Protein AF-A0A1Q7Y8R3-F1 (afdb_monomer_lite)

Foldseek 3Di:
DDDDDPDDPDPPDDDDDDPDDDPDVVPDDDDDDDDPDQDQQQEEAWEEPPPVCVVVLVVVLCVVPVPDDPNNYYYHYYQFTCLLCLVPDPVVVCCCVVRVHQEYEGEGEDDQRPSVHGPDHLVNSVVSQVVSVVVVCVVRQQHKYKYWYWYWDDDDPDTDIDIDIDIDHRNND

Structure (mmCIF, N/CA/C/O backbone):
data_AF-A0A1Q7Y8R3-F1
#
_entry.id   AF-A0A1Q7Y8R3-F1
#
loop_
_atom_site.group_PDB
_atom_site.id
_atom_site.type_symbol
_atom_site.label_atom_id
_atom_site.label_alt_id
_atom_site.label_comp_id
_atom_site.label_asym_id
_atom_site.label_entity_id
_atom_site.label_seq_id
_atom_site.pdbx_PDB_ins_code
_atom_site.Cartn_x
_atom_site.Cartn_y
_atom_site.Cartn_z
_atom_site.occupancy
_atom_site.B_iso_or_equiv
_atom_site.auth_seq_id
_atom_site.auth_comp_id
_atom_site.auth_asym_id
_atom_site.auth_atom_id
_atom_site.pdbx_PDB_model_num
ATOM 1 N N . MET A 1 1 ? -19.085 -37.338 4.340 1.00 39.31 1 MET A N 1
ATOM 2 C CA . MET A 1 1 ? -17.694 -37.732 4.635 1.00 39.31 1 MET A CA 1
ATOM 3 C C . MET A 1 1 ? -16.897 -36.451 4.701 1.00 39.31 1 MET A C 1
ATOM 5 O O . MET A 1 1 ? -17.113 -35.592 3.861 1.00 39.31 1 MET A O 1
ATOM 9 N N . SER A 1 2 ? -16.166 -36.280 5.793 1.00 36.31 2 SER A N 1
ATOM 10 C CA . SER A 1 2 ? -15.647 -35.003 6.275 1.00 36.31 2 SER A CA 1
ATOM 11 C C . SER A 1 2 ? -14.290 -34.691 5.653 1.00 36.31 2 SER A C 1
ATOM 13 O O . SER A 1 2 ? -13.364 -35.476 5.837 1.00 36.31 2 SER A O 1
ATOM 15 N N . ASP A 1 3 ? -14.166 -33.542 4.993 1.00 39.97 3 ASP A N 1
ATOM 16 C CA . ASP A 1 3 ? -12.871 -32.965 4.633 1.00 39.97 3 ASP A CA 1
ATOM 17 C C . ASP A 1 3 ? -12.409 -32.055 5.777 1.00 39.97 3 ASP A C 1
ATOM 19 O O . ASP A 1 3 ? -13.015 -31.020 6.061 1.00 39.97 3 ASP A O 1
ATOM 23 N N . GLN A 1 4 ? -11.349 -32.476 6.469 1.00 41.66 4 GLN A N 1
ATOM 24 C CA . GLN A 1 4 ? -10.571 -31.643 7.385 1.00 41.66 4 GLN A CA 1
ATOM 25 C C . GLN A 1 4 ? -9.220 -31.276 6.743 1.00 41.66 4 GLN A C 1
ATOM 27 O O . GLN A 1 4 ? -8.692 -32.046 5.939 1.00 41.66 4 GLN A O 1
ATOM 32 N N . PRO A 1 5 ? -8.661 -30.101 7.083 1.00 44.81 5 PRO A N 1
ATOM 33 C CA . PRO A 1 5 ? -7.582 -29.464 6.338 1.00 44.81 5 PRO A CA 1
ATOM 34 C C . PRO A 1 5 ? -6.208 -30.068 6.654 1.00 44.81 5 PRO A C 1
ATOM 36 O O . PRO A 1 5 ? -5.860 -30.315 7.808 1.00 44.81 5 PRO A O 1
ATOM 39 N N . SER A 1 6 ? -5.389 -30.234 5.615 1.00 40.78 6 SER A N 1
ATOM 40 C CA . SER A 1 6 ? -3.975 -30.598 5.732 1.00 40.78 6 SER A CA 1
ATOM 41 C C . SER A 1 6 ? -3.137 -29.367 6.092 1.00 40.78 6 SER A C 1
ATOM 43 O O . SER A 1 6 ? -2.507 -28.757 5.231 1.00 40.78 6 SER A O 1
ATOM 45 N N . SER A 1 7 ? -3.107 -29.007 7.374 1.00 50.22 7 SER A N 1
ATOM 46 C CA . SER A 1 7 ? -2.055 -28.160 7.936 1.00 50.22 7 SER A CA 1
ATOM 47 C C . SER A 1 7 ? -0.913 -29.047 8.434 1.00 50.22 7 SER A C 1
ATOM 49 O O . SER A 1 7 ? -0.966 -29.572 9.546 1.00 50.22 7 SER A O 1
ATOM 51 N N . GLN A 1 8 ? 0.136 -29.213 7.637 1.00 42.59 8 GLN A N 1
ATOM 52 C CA . GLN A 1 8 ? 1.433 -29.613 8.174 1.00 42.59 8 GLN A CA 1
ATOM 53 C C . GLN A 1 8 ? 2.494 -28.677 7.615 1.00 42.59 8 GLN A C 1
ATOM 55 O O . GLN A 1 8 ? 2.946 -28.819 6.481 1.00 42.59 8 GLN A O 1
ATOM 60 N N . ALA A 1 9 ? 2.889 -27.714 8.452 1.00 40.19 9 ALA A N 1
ATOM 61 C CA . ALA A 1 9 ? 4.243 -27.193 8.415 1.00 40.19 9 ALA A CA 1
ATOM 62 C C . ALA A 1 9 ? 5.187 -28.402 8.354 1.00 40.19 9 ALA A C 1
ATOM 64 O O . ALA A 1 9 ? 5.037 -29.355 9.121 1.00 40.19 9 ALA A O 1
ATOM 65 N N . THR A 1 10 ? 6.081 -28.409 7.373 1.00 44.53 10 THR A N 1
ATOM 66 C CA . THR A 1 10 ? 6.990 -29.520 7.100 1.00 44.53 10 THR A CA 1
ATOM 67 C C . THR A 1 10 ? 7.733 -29.925 8.371 1.00 44.53 10 THR A C 1
ATOM 69 O O . THR A 1 10 ? 8.547 -29.157 8.880 1.00 44.53 10 THR A O 1
ATOM 72 N N . ASN A 1 11 ? 7.470 -31.139 8.864 1.00 45.38 11 ASN A N 1
ATOM 73 C CA . ASN A 1 11 ? 8.319 -31.817 9.839 1.00 45.38 11 ASN A CA 1
ATOM 74 C C . ASN A 1 11 ? 9.672 -32.084 9.171 1.00 45.38 11 ASN A C 1
ATOM 76 O O . ASN A 1 11 ? 9.863 -33.099 8.499 1.00 45.38 11 ASN A O 1
ATOM 80 N N . VAL A 1 12 ? 10.604 -31.144 9.309 1.00 47.00 12 VAL A N 1
ATOM 81 C CA . VAL A 1 12 ? 11.989 -31.343 8.890 1.00 47.00 12 VAL A CA 1
ATOM 82 C C . VAL A 1 12 ? 12.658 -32.196 9.964 1.00 47.00 12 VAL A C 1
ATOM 84 O O . VAL A 1 12 ? 13.110 -31.682 10.981 1.00 47.00 12 VAL A O 1
ATOM 87 N N . ASN A 1 13 ? 12.700 -33.513 9.760 1.00 44.44 13 ASN A N 1
ATOM 88 C CA . ASN A 1 13 ? 13.589 -34.372 10.540 1.00 44.44 13 ASN A CA 1
ATOM 89 C C . ASN A 1 13 ? 15.029 -34.114 10.067 1.00 44.44 13 ASN A C 1
ATOM 91 O O . ASN A 1 13 ? 15.316 -34.353 8.889 1.00 44.44 13 ASN A O 1
ATOM 95 N N . PRO A 1 14 ? 15.943 -33.630 10.926 1.00 49.22 14 PRO A N 1
ATOM 96 C CA . PRO A 1 14 ? 17.320 -33.416 10.518 1.00 49.22 14 PRO A CA 1
ATOM 97 C C . PRO A 1 14 ? 18.018 -34.771 10.298 1.00 49.22 14 PRO A C 1
ATOM 99 O O . PRO A 1 14 ? 17.861 -35.684 11.115 1.00 49.22 14 PRO A O 1
ATOM 102 N N . PRO A 1 15 ? 18.785 -34.940 9.206 1.00 45.94 15 PRO A N 1
ATOM 103 C CA . PRO A 1 15 ? 19.579 -36.140 8.992 1.00 45.94 15 PRO A CA 1
ATOM 104 C C . PRO A 1 15 ? 20.699 -36.233 10.036 1.00 45.94 15 PRO A C 1
ATOM 106 O O . PRO A 1 15 ? 21.323 -35.235 10.400 1.00 45.94 15 PRO A O 1
ATOM 109 N N . ALA A 1 16 ? 20.945 -37.452 10.511 1.00 48.69 16 ALA A N 1
ATOM 110 C CA . ALA A 1 16 ? 21.979 -37.746 11.489 1.00 48.69 16 ALA A CA 1
ATOM 111 C C . ALA A 1 16 ? 23.393 -37.451 10.943 1.00 48.69 16 ALA A C 1
ATOM 113 O O . ALA A 1 16 ? 23.734 -37.824 9.824 1.00 48.69 16 ALA A O 1
ATOM 114 N N . GLU A 1 17 ? 24.200 -36.824 11.803 1.00 49.16 17 GLU A N 1
ATOM 115 C CA . GLU A 1 17 ? 25.668 -36.763 11.784 1.00 49.16 17 GLU A CA 1
ATOM 116 C C . GLU A 1 17 ? 26.366 -35.981 10.657 1.00 49.16 17 GLU A C 1
ATOM 118 O O . GLU A 1 17 ? 26.983 -36.537 9.752 1.00 49.16 17 GLU A O 1
ATOM 123 N N . ARG A 1 18 ? 26.463 -34.659 10.859 1.00 46.34 18 ARG A N 1
ATOM 124 C CA . ARG A 1 18 ? 27.762 -33.956 10.869 1.00 46.34 18 ARG A CA 1
ATOM 125 C C . ARG A 1 18 ? 27.753 -32.914 11.986 1.00 46.34 18 ARG A C 1
ATOM 127 O O . ARG A 1 18 ? 27.070 -31.903 11.883 1.00 46.34 18 ARG A O 1
ATOM 134 N N . GLN A 1 19 ? 28.512 -33.157 13.054 1.00 48.53 19 GLN A N 1
ATOM 135 C CA . GLN A 1 19 ? 28.814 -32.146 14.069 1.00 48.53 19 GLN A CA 1
ATOM 136 C C . GLN A 1 19 ? 29.723 -31.072 13.446 1.00 48.53 19 GLN A C 1
ATOM 138 O O . GLN A 1 19 ? 30.946 -31.152 13.527 1.00 48.53 19 GLN A O 1
ATOM 143 N N . SER A 1 20 ? 29.134 -30.080 12.774 1.00 51.47 20 SER A N 1
ATOM 144 C CA . SER A 1 20 ? 29.784 -28.787 12.558 1.00 51.47 20 SER A CA 1
ATOM 145 C C . SER A 1 20 ? 29.468 -27.899 13.753 1.00 51.47 20 SER A C 1
ATOM 147 O O . SER A 1 20 ? 28.307 -27.774 14.139 1.00 51.47 20 SER A O 1
ATOM 149 N N . ASN A 1 21 ? 30.494 -27.295 14.341 1.00 48.91 21 ASN A N 1
ATOM 150 C CA . ASN A 1 21 ? 30.355 -26.377 15.460 1.00 48.91 21 ASN A CA 1
ATOM 151 C C . ASN A 1 21 ? 29.277 -25.303 15.210 1.00 48.91 21 ASN A C 1
ATOM 153 O O . ASN A 1 21 ? 29.414 -24.468 14.322 1.00 48.91 21 ASN A O 1
ATOM 157 N N . ALA A 1 22 ? 28.288 -25.327 16.105 1.00 51.69 22 ALA A N 1
ATOM 158 C CA . ALA A 1 22 ? 27.651 -24.175 16.733 1.00 51.69 22 ALA A CA 1
ATOM 159 C C . ALA A 1 22 ? 26.632 -23.346 15.926 1.00 51.69 22 ALA A C 1
ATOM 161 O O . ALA A 1 22 ? 26.862 -22.186 15.598 1.00 51.69 22 ALA A O 1
ATOM 162 N N . HIS A 1 23 ? 25.419 -23.888 15.815 1.00 52.22 23 HIS A N 1
ATOM 163 C CA . HIS A 1 23 ? 24.207 -23.101 16.070 1.00 52.22 23 HIS A CA 1
ATOM 164 C C . HIS A 1 23 ? 23.528 -23.655 17.336 1.00 52.22 23 HIS A C 1
ATOM 166 O O . HIS A 1 23 ? 22.517 -24.342 17.252 1.00 52.22 23 HIS A O 1
ATOM 172 N N . ASN A 1 24 ? 24.126 -23.441 18.514 1.00 57.50 24 ASN A N 1
ATOM 173 C CA . ASN A 1 24 ? 23.404 -23.581 19.783 1.00 57.50 24 ASN A CA 1
ATOM 174 C C . ASN A 1 24 ? 22.599 -22.291 20.021 1.00 57.50 24 ASN A C 1
ATOM 176 O O . ASN A 1 24 ? 23.053 -21.197 19.684 1.00 57.50 24 ASN A O 1
ATOM 180 N N . GLU A 1 25 ? 21.404 -22.407 20.602 1.00 61.69 25 GLU A N 1
ATOM 181 C CA . GLU A 1 25 ? 20.558 -21.260 20.985 1.00 61.69 25 GLU A CA 1
ATOM 182 C C . GLU A 1 25 ? 21.311 -20.244 21.874 1.00 61.69 25 GLU A C 1
ATOM 184 O O . GLU A 1 25 ? 20.989 -19.060 21.896 1.00 61.69 25 GLU A O 1
ATOM 189 N N . GLU A 1 26 ? 22.380 -20.690 22.537 1.00 63.62 26 GLU A N 1
ATOM 190 C CA . GLU A 1 26 ? 23.251 -19.900 23.411 1.00 63.62 26 GLU A CA 1
ATOM 191 C C . GLU A 1 26 ? 24.139 -18.873 22.678 1.00 63.62 26 GLU A C 1
ATOM 193 O O . GLU A 1 26 ? 24.656 -17.964 23.322 1.00 63.62 26 GLU A O 1
ATOM 198 N N . ASN A 1 27 ? 24.308 -18.971 21.352 1.00 76.12 27 ASN A N 1
ATOM 199 C CA . ASN A 1 27 ? 25.117 -18.026 20.564 1.00 76.12 27 ASN A CA 1
ATOM 200 C C . ASN A 1 27 ? 24.313 -16.851 19.972 1.00 76.12 27 ASN A C 1
ATOM 202 O O . ASN A 1 27 ? 24.871 -16.025 19.246 1.00 76.12 27 ASN A O 1
ATOM 206 N N . TRP A 1 28 ? 23.011 -16.757 20.247 1.00 82.12 28 TRP A N 1
ATOM 207 C CA . TRP A 1 28 ? 22.182 -15.649 19.776 1.00 82.12 28 TRP A CA 1
ATOM 208 C C . TRP A 1 28 ? 22.332 -14.436 20.697 1.00 82.12 28 TRP A C 1
ATOM 210 O O . TRP A 1 28 ? 22.135 -14.526 21.908 1.00 82.12 28 TRP A O 1
ATOM 220 N N . SER A 1 29 ? 22.608 -13.259 20.132 1.00 82.25 29 SER A N 1
ATOM 221 C CA . SER A 1 29 ? 22.434 -12.008 20.871 1.00 82.25 29 SER A CA 1
ATOM 222 C C . SER A 1 29 ? 20.938 -11.724 21.011 1.00 82.25 29 SER A C 1
ATOM 224 O O . SER A 1 29 ? 20.285 -11.321 20.048 1.00 82.25 29 SER A O 1
ATOM 226 N N . VAL A 1 30 ? 20.391 -11.949 22.204 1.00 81.38 30 VAL A N 1
ATOM 227 C CA . VAL A 1 30 ? 18.977 -11.695 22.498 1.00 81.38 30 VAL A CA 1
ATOM 228 C C . VAL A 1 30 ? 18.784 -10.227 22.870 1.00 81.38 30 VAL A C 1
ATOM 230 O O . VAL A 1 30 ? 19.136 -9.802 23.971 1.00 81.38 30 VAL A O 1
ATOM 233 N N . LEU A 1 31 ? 18.178 -9.459 21.966 1.00 84.31 31 LEU A N 1
ATOM 234 C CA . LEU A 1 31 ? 17.591 -8.165 22.297 1.00 84.31 31 LEU A CA 1
ATOM 235 C C . LEU A 1 31 ? 16.175 -8.402 22.835 1.00 84.31 31 LEU A C 1
ATOM 237 O O . LEU A 1 31 ? 15.359 -9.043 22.176 1.00 84.31 31 LEU A O 1
ATOM 241 N N . ARG A 1 32 ? 15.879 -7.900 24.037 1.00 82.81 32 ARG A N 1
ATOM 242 C CA . ARG A 1 32 ? 14.5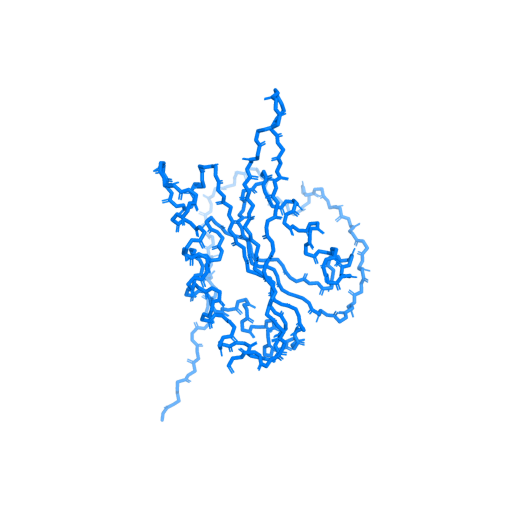20 -7.923 24.593 1.00 82.81 32 ARG A CA 1
ATOM 243 C C . ARG A 1 32 ? 13.847 -6.596 24.281 1.00 82.81 32 ARG A C 1
ATOM 245 O O . ARG A 1 32 ? 14.264 -5.567 24.804 1.00 82.81 32 ARG A O 1
ATOM 252 N N . CYS A 1 33 ? 12.824 -6.634 23.442 1.00 75.75 33 CYS A N 1
ATOM 253 C CA . CYS A 1 33 ? 11.955 -5.490 23.208 1.00 75.75 33 CYS A CA 1
ATOM 254 C C . CYS A 1 33 ? 10.843 -5.479 24.261 1.00 75.75 33 CYS A C 1
ATOM 256 O O . CYS A 1 33 ? 10.379 -6.539 24.689 1.00 75.75 33 CYS A O 1
ATOM 258 N N . THR A 1 34 ? 10.442 -4.289 24.700 1.00 76.44 34 THR A N 1
ATOM 259 C CA . THR A 1 34 ? 9.260 -4.123 25.552 1.00 76.44 34 THR A CA 1
ATOM 260 C C . THR A 1 34 ? 8.030 -4.563 24.768 1.00 76.44 34 THR A C 1
ATOM 262 O O . THR A 1 34 ? 7.920 -4.217 23.595 1.00 76.44 34 THR A O 1
ATOM 265 N N . ASP A 1 35 ? 7.130 -5.314 25.405 1.00 71.50 35 ASP A N 1
ATOM 266 C CA . ASP A 1 35 ? 5.812 -5.587 24.834 1.00 71.50 35 ASP A CA 1
ATOM 267 C C . ASP A 1 35 ? 5.056 -4.254 24.722 1.00 71.50 35 ASP A C 1
ATOM 269 O O . ASP A 1 35 ? 4.800 -3.621 25.754 1.00 71.50 35 ASP A O 1
ATOM 273 N N . PRO A 1 36 ? 4.741 -3.789 23.505 1.00 68.25 36 PRO A N 1
ATOM 274 C CA . PRO A 1 36 ? 3.995 -2.552 23.314 1.00 68.25 36 PRO A CA 1
ATOM 275 C C . PRO A 1 36 ? 2.530 -2.669 23.776 1.00 68.25 36 PRO A C 1
ATOM 277 O O . PRO A 1 36 ? 1.826 -1.664 23.867 1.00 68.25 36 PRO A O 1
ATOM 280 N N . GLY A 1 37 ? 2.075 -3.879 24.122 1.00 66.69 37 GLY A N 1
ATOM 281 C CA . GLY A 1 37 ? 0.690 -4.192 24.437 1.00 66.69 37 GLY A CA 1
ATOM 282 C C . GLY A 1 37 ? -0.109 -4.552 23.184 1.00 66.69 37 GLY A C 1
ATOM 283 O O . GLY A 1 37 ? 0.415 -4.630 22.076 1.00 66.69 37 GLY A O 1
ATOM 284 N N . THR A 1 38 ? -1.411 -4.786 23.357 1.00 64.56 38 THR A N 1
ATOM 285 C CA . THR A 1 38 ? -2.345 -5.084 22.258 1.00 64.56 38 THR A CA 1
ATOM 286 C C . THR A 1 38 ? -3.307 -3.919 22.033 1.00 64.56 38 THR A C 1
ATOM 288 O O . THR A 1 38 ? -4.434 -3.963 22.543 1.00 64.56 38 THR A O 1
ATOM 291 N N . PRO A 1 39 ? -2.904 -2.859 21.314 1.00 67.38 39 PRO A N 1
ATOM 292 C CA . PRO A 1 39 ? -3.855 -1.872 20.835 1.00 67.38 39 PRO A CA 1
ATOM 293 C C . PRO A 1 39 ? -4.772 -2.485 19.772 1.00 67.38 39 PRO A C 1
ATOM 295 O O . PRO A 1 39 ? -4.535 -3.571 19.230 1.00 67.38 39 PRO A O 1
ATOM 298 N N . ARG A 1 40 ? -5.881 -1.794 19.505 1.00 78.94 40 ARG A N 1
ATOM 299 C CA . ARG A 1 40 ? -6.786 -2.167 18.422 1.00 78.94 40 ARG A CA 1
ATOM 300 C C . ARG A 1 40 ? -6.069 -1.904 17.102 1.00 78.94 40 ARG A C 1
ATOM 302 O O . ARG A 1 40 ? -5.801 -0.758 16.768 1.00 78.94 40 ARG A O 1
ATOM 309 N N . VAL A 1 41 ? -5.826 -2.964 16.341 1.00 84.00 41 VAL A N 1
ATOM 310 C CA . VAL A 1 41 ? -5.379 -2.851 14.953 1.00 84.00 41 VAL A CA 1
ATOM 311 C C . VAL A 1 41 ? -6.502 -2.195 14.146 1.00 84.00 41 VAL A C 1
ATOM 313 O O . VAL A 1 41 ? -7.595 -2.749 14.050 1.00 84.00 41 VAL A O 1
ATOM 316 N N . ALA A 1 42 ? -6.233 -1.028 13.575 1.00 92.81 42 ALA A N 1
ATOM 317 C CA . ALA A 1 42 ? -7.180 -0.242 12.791 1.00 92.81 42 ALA A CA 1
ATOM 318 C C . ALA A 1 42 ? -6.808 -0.160 11.302 1.00 92.81 42 ALA A C 1
ATOM 320 O O . ALA A 1 42 ? -7.663 0.224 10.501 1.00 92.81 42 ALA A O 1
ATOM 321 N N . GLY A 1 43 ? -5.583 -0.544 10.920 1.00 96.94 43 GLY A N 1
ATOM 322 C CA . GLY A 1 43 ? -5.096 -0.421 9.546 1.00 96.94 43 GLY A CA 1
ATOM 323 C C . GLY A 1 43 ? -4.439 -1.671 8.950 1.00 96.94 43 GLY A C 1
ATOM 324 O O . GLY A 1 43 ? -3.960 -2.571 9.644 1.00 96.94 43 GLY A O 1
ATOM 325 N N . TYR A 1 44 ? -4.368 -1.690 7.623 1.00 97.94 44 TYR A N 1
ATOM 326 C CA . TYR A 1 44 ? -3.575 -2.621 6.823 1.00 97.94 44 TYR A CA 1
ATOM 327 C C . TYR A 1 44 ? -2.967 -1.875 5.635 1.00 97.94 44 TYR A C 1
ATOM 329 O O . TYR A 1 44 ? -3.695 -1.195 4.920 1.00 97.94 44 TYR A O 1
ATOM 337 N N . LEU A 1 45 ? -1.666 -2.022 5.391 1.00 98.31 45 LEU A N 1
ATOM 338 C CA . LEU A 1 45 ? -0.951 -1.404 4.277 1.00 98.31 45 LEU A CA 1
ATOM 339 C C . LEU A 1 45 ? -0.242 -2.471 3.440 1.00 98.31 45 LEU A C 1
ATOM 341 O O . LEU A 1 45 ? 0.642 -3.178 3.924 1.00 98.31 45 LEU A O 1
ATOM 345 N N . GLN A 1 46 ? -0.593 -2.554 2.158 1.00 98.56 46 GLN A N 1
ATOM 346 C CA . GLN A 1 46 ? 0.048 -3.445 1.197 1.00 98.56 46 GLN A CA 1
ATOM 347 C C . GLN A 1 46 ? 0.888 -2.659 0.187 1.00 98.56 46 GLN A C 1
ATOM 349 O O . GLN A 1 46 ? 0.357 -1.843 -0.569 1.00 98.56 46 GLN A O 1
ATOM 354 N N . LEU A 1 47 ? 2.192 -2.933 0.139 1.00 98.19 47 LEU A N 1
ATOM 355 C CA . LEU A 1 47 ? 3.172 -2.106 -0.567 1.00 98.19 47 LEU A CA 1
ATOM 356 C C . LEU A 1 47 ? 4.349 -2.899 -1.138 1.00 98.19 47 LEU A C 1
ATOM 358 O O . LEU A 1 47 ? 4.443 -4.112 -0.976 1.00 98.19 47 LEU A O 1
ATOM 362 N N . CYS A 1 48 ? 5.247 -2.215 -1.849 1.00 98.00 48 CYS A N 1
ATOM 363 C CA . CYS A 1 48 ? 6.463 -2.848 -2.347 1.00 98.00 48 CYS A CA 1
ATOM 364 C C . CYS A 1 48 ? 7.537 -2.992 -1.257 1.00 98.00 48 CYS A C 1
ATOM 366 O O . CYS A 1 48 ? 7.660 -2.155 -0.361 1.00 98.00 48 CYS A O 1
ATOM 368 N N . ALA A 1 49 ? 8.376 -4.020 -1.382 1.00 97.06 49 ALA A N 1
ATOM 369 C CA . ALA A 1 49 ? 9.561 -4.215 -0.543 1.00 97.06 49 ALA A CA 1
ATOM 370 C C . ALA A 1 49 ? 10.736 -3.259 -0.870 1.00 97.06 49 ALA A C 1
ATOM 372 O O . ALA A 1 49 ? 11.748 -3.267 -0.168 1.00 97.06 49 ALA A O 1
ATOM 373 N N . ASP A 1 50 ? 10.638 -2.441 -1.926 1.00 96.25 50 ASP A N 1
ATOM 374 C CA . ASP A 1 50 ? 11.690 -1.487 -2.298 1.00 96.25 50 ASP A CA 1
ATOM 375 C C . ASP A 1 50 ? 11.826 -0.368 -1.257 1.00 96.25 50 ASP A C 1
ATOM 377 O O . ASP A 1 50 ? 10.964 0.504 -1.116 1.00 96.25 50 ASP A O 1
ATOM 381 N N . ARG A 1 51 ? 12.959 -0.368 -0.548 1.00 93.94 51 ARG A N 1
ATOM 382 C CA . ARG A 1 51 ? 13.249 0.577 0.536 1.00 93.94 51 ARG A CA 1
ATOM 383 C C . ARG A 1 51 ? 13.240 2.042 0.105 1.00 93.94 51 ARG A C 1
ATOM 385 O O . ARG A 1 51 ? 13.020 2.884 0.969 1.00 93.94 51 ARG A O 1
ATOM 392 N N . ARG A 1 52 ? 13.467 2.350 -1.180 1.00 93.56 52 ARG A N 1
ATOM 393 C CA . ARG A 1 52 ? 13.450 3.732 -1.698 1.00 93.56 52 ARG A CA 1
ATOM 394 C C . ARG A 1 52 ? 12.086 4.397 -1.516 1.00 93.56 52 ARG A C 1
ATOM 396 O O . ARG A 1 52 ? 12.028 5.595 -1.282 1.00 93.56 52 ARG A O 1
ATOM 403 N N . PHE A 1 53 ? 11.015 3.607 -1.586 1.00 96.25 53 PHE A N 1
ATOM 404 C CA . PHE A 1 53 ? 9.634 4.091 -1.522 1.00 96.25 53 PHE A CA 1
ATOM 405 C C . PHE A 1 53 ? 8.860 3.544 -0.324 1.00 96.25 53 PHE A C 1
ATOM 407 O O . PHE A 1 53 ? 7.820 4.081 0.042 1.00 96.25 53 PHE A O 1
ATOM 414 N N . HIS A 1 54 ? 9.360 2.479 0.308 1.00 95.50 54 HIS A N 1
ATOM 415 C CA . HIS A 1 54 ? 8.689 1.838 1.433 1.00 95.50 54 HIS A CA 1
ATOM 416 C C . HIS A 1 54 ? 8.392 2.825 2.563 1.00 95.50 54 HIS A C 1
ATOM 418 O O . HIS A 1 54 ? 7.256 2.908 3.021 1.00 95.50 54 HIS A O 1
ATOM 424 N N . ARG A 1 55 ? 9.408 3.588 2.994 1.00 94.94 55 ARG A N 1
ATOM 425 C CA . ARG A 1 55 ? 9.252 4.476 4.146 1.00 94.94 55 ARG A CA 1
ATOM 426 C C . ARG A 1 55 ? 8.359 5.676 3.839 1.00 94.94 55 ARG A C 1
ATOM 428 O O . ARG A 1 55 ? 7.502 5.959 4.654 1.00 94.94 55 ARG A O 1
ATOM 435 N N . CYS A 1 56 ? 8.477 6.312 2.671 1.00 95.31 56 CYS A N 1
ATOM 436 C CA . CYS A 1 56 ? 7.628 7.467 2.361 1.00 95.31 56 CYS A CA 1
ATOM 437 C C . CYS A 1 56 ? 6.147 7.090 2.195 1.00 95.31 56 CYS A C 1
ATOM 439 O O . CYS A 1 56 ? 5.279 7.842 2.617 1.00 95.31 56 CYS A O 1
ATOM 441 N N . ILE A 1 57 ? 5.843 5.909 1.641 1.00 97.69 57 ILE A N 1
ATOM 442 C CA . ILE A 1 57 ? 4.462 5.404 1.596 1.00 97.69 57 ILE A CA 1
ATOM 443 C C . ILE A 1 57 ? 3.957 5.107 3.011 1.00 97.69 57 ILE A C 1
ATOM 445 O O . ILE A 1 57 ? 2.809 5.408 3.319 1.00 97.69 57 ILE A O 1
ATOM 449 N N . GLN A 1 58 ? 4.801 4.511 3.858 1.00 97.06 58 GLN A N 1
ATOM 450 C CA . GLN A 1 58 ? 4.466 4.255 5.255 1.00 97.06 58 GLN A CA 1
ATOM 451 C C . GLN A 1 58 ? 4.183 5.565 6.004 1.00 97.06 58 GLN A C 1
ATOM 453 O O . GLN A 1 58 ? 3.126 5.676 6.607 1.00 97.06 58 GLN A O 1
ATOM 458 N N . ASP A 1 59 ? 5.066 6.562 5.896 1.00 96.12 59 ASP A N 1
ATOM 459 C CA . ASP A 1 59 ? 4.897 7.886 6.510 1.00 96.12 59 ASP A CA 1
ATOM 460 C C . ASP A 1 59 ? 3.584 8.546 6.055 1.00 96.12 59 ASP A C 1
ATOM 462 O O . ASP A 1 59 ? 2.824 9.039 6.884 1.00 96.12 59 ASP A O 1
ATOM 466 N N . GLN A 1 60 ? 3.270 8.499 4.753 1.00 97.62 60 GLN A N 1
ATOM 467 C CA . GLN A 1 60 ? 2.020 9.070 4.240 1.00 97.62 60 GLN A CA 1
ATOM 468 C C . GLN A 1 60 ? 0.783 8.316 4.744 1.00 97.62 60 GLN A C 1
ATOM 470 O O . GLN A 1 60 ? -0.250 8.926 5.000 1.00 97.62 60 GLN A O 1
ATOM 475 N N . PHE A 1 61 ? 0.866 6.993 4.892 1.00 97.69 61 PHE A N 1
ATOM 476 C CA . PHE A 1 61 ? -0.224 6.204 5.462 1.00 97.69 61 PHE A CA 1
ATOM 477 C C . PHE A 1 61 ? -0.450 6.538 6.940 1.00 97.69 61 PHE A C 1
ATOM 479 O O . PHE A 1 61 ? -1.596 6.695 7.354 1.00 97.69 61 PHE A O 1
ATOM 486 N N . GLU A 1 62 ? 0.624 6.675 7.722 1.00 96.81 62 GLU A N 1
ATOM 487 C CA . GLU A 1 62 ? 0.571 7.101 9.127 1.00 96.81 62 GLU A CA 1
ATOM 488 C C . GLU A 1 62 ? -0.057 8.505 9.245 1.00 96.81 62 GLU A C 1
ATOM 490 O O . GLU A 1 62 ? -0.946 8.712 10.070 1.00 96.81 62 GLU A O 1
ATOM 495 N N . GLU A 1 63 ? 0.311 9.441 8.361 1.00 96.69 63 GLU A N 1
ATOM 496 C CA . GLU A 1 63 ? -0.276 10.789 8.303 1.00 96.69 63 GLU A CA 1
ATOM 497 C C . GLU A 1 63 ? -1.768 10.768 7.931 1.00 96.69 63 GLU A C 1
ATOM 499 O O . GLU A 1 63 ? -2.588 11.363 8.630 1.00 96.69 63 GLU A O 1
ATOM 504 N N . ASP A 1 64 ? -2.143 10.057 6.865 1.00 96.75 64 ASP A N 1
ATOM 505 C CA . ASP A 1 64 ? -3.519 10.034 6.351 1.00 96.75 64 ASP A CA 1
ATOM 506 C C . ASP A 1 64 ? -4.506 9.322 7.295 1.00 96.75 64 ASP A C 1
ATOM 508 O O . ASP A 1 64 ? -5.719 9.544 7.208 1.00 96.75 64 ASP A O 1
ATOM 512 N N . THR A 1 65 ? -4.007 8.426 8.153 1.00 95.81 65 THR A N 1
ATOM 513 C CA . THR A 1 65 ? -4.826 7.597 9.056 1.00 95.81 65 THR A CA 1
ATOM 514 C C . THR A 1 65 ? -4.693 7.960 10.530 1.00 95.81 65 THR A C 1
ATOM 516 O O . THR A 1 65 ? -5.468 7.455 11.342 1.00 95.81 65 THR A O 1
ATOM 519 N N . GLU A 1 66 ? -3.728 8.813 10.879 1.00 95.50 66 GLU A N 1
ATOM 520 C CA . GLU A 1 66 ? -3.334 9.139 12.254 1.00 95.50 66 GLU A CA 1
ATOM 521 C C . GLU A 1 66 ? -2.876 7.917 13.087 1.00 95.50 66 GLU A C 1
ATOM 523 O O . GLU A 1 66 ? -2.767 8.001 14.315 1.00 95.50 66 GLU A O 1
ATOM 528 N N . LEU A 1 67 ? -2.566 6.787 12.438 1.00 92.75 67 LEU A N 1
ATOM 529 C CA . LEU A 1 67 ? -2.035 5.577 13.071 1.00 92.75 67 LEU A CA 1
ATOM 530 C C . LEU A 1 67 ? -0.514 5.709 13.175 1.00 92.75 67 LEU A C 1
ATOM 532 O O . LEU A 1 67 ? 0.188 5.612 12.176 1.00 92.75 67 LEU A O 1
ATOM 536 N N . ASN A 1 68 ? 0.003 5.951 14.377 1.00 84.62 68 ASN A N 1
ATOM 537 C CA . ASN A 1 68 ? 1.392 6.374 14.592 1.00 84.62 68 ASN A CA 1
ATOM 538 C C . ASN A 1 68 ? 2.240 5.336 15.345 1.00 84.62 68 ASN A C 1
ATOM 540 O O . ASN A 1 68 ? 3.397 5.603 15.682 1.00 84.62 68 ASN A O 1
ATOM 544 N N . SER A 1 69 ? 1.679 4.162 15.644 1.00 84.62 69 SER A N 1
ATOM 545 C CA . SER A 1 69 ? 2.378 3.082 16.339 1.00 84.62 69 SER A CA 1
ATOM 546 C C . SER A 1 69 ? 2.405 1.780 15.523 1.00 84.62 69 SER A C 1
ATOM 548 O O . SER A 1 69 ? 1.444 1.476 14.808 1.00 84.62 69 SER A O 1
ATOM 550 N N . PRO A 1 70 ? 3.490 0.981 15.611 1.00 80.25 70 PRO A N 1
ATOM 551 C CA . PRO A 1 70 ? 3.622 -0.277 14.867 1.00 80.25 70 PRO A CA 1
ATOM 552 C C . PRO A 1 70 ? 2.501 -1.290 15.115 1.00 80.25 70 PRO A C 1
ATOM 554 O O . PRO A 1 70 ? 2.307 -2.214 14.331 1.00 80.25 70 PRO A O 1
ATOM 557 N N . GLU A 1 71 ? 1.791 -1.159 16.227 1.00 86.56 71 GLU A N 1
ATOM 558 C CA . GLU A 1 71 ? 0.752 -2.084 16.649 1.00 86.56 71 GLU A CA 1
ATOM 559 C C . GLU A 1 71 ? -0.644 -1.699 16.122 1.00 86.56 71 GLU A C 1
ATOM 561 O O . GLU A 1 71 ? -1.581 -2.497 16.202 1.00 86.56 71 GLU A O 1
ATOM 566 N N . GLU A 1 72 ? -0.801 -0.491 15.574 1.00 90.75 72 GLU A N 1
ATOM 567 C CA . GLU A 1 72 ? -2.073 0.019 15.051 1.00 90.75 72 GLU A CA 1
ATOM 568 C C . GLU A 1 72 ? -2.395 -0.482 13.639 1.00 90.75 72 GLU A C 1
ATOM 570 O O . GLU A 1 72 ? -3.558 -0.449 13.226 1.00 90.75 72 GLU A O 1
ATOM 575 N N . TYR A 1 73 ? -1.411 -0.984 12.889 1.00 95.38 73 TYR A N 1
ATOM 576 C CA . TYR A 1 73 ? -1.643 -1.498 11.543 1.00 95.38 73 TYR A CA 1
ATOM 577 C C . TYR A 1 73 ? -0.640 -2.566 11.110 1.00 95.38 73 TYR A C 1
ATOM 579 O O . TYR A 1 73 ? 0.471 -2.669 11.618 1.00 95.38 73 TYR A O 1
ATOM 587 N N . TRP A 1 74 ? -1.044 -3.376 10.131 1.00 95.75 74 TRP A N 1
ATOM 588 C CA . TRP A 1 74 ? -0.184 -4.399 9.534 1.00 95.75 74 TRP A CA 1
ATOM 589 C C . TRP A 1 74 ? 0.425 -3.918 8.227 1.00 95.75 74 TRP A C 1
ATOM 591 O O . TRP A 1 74 ? -0.212 -3.202 7.459 1.00 95.75 74 TRP A O 1
ATOM 601 N N . ILE A 1 75 ? 1.629 -4.401 7.939 1.00 97.06 75 ILE A N 1
ATOM 602 C CA . ILE A 1 75 ? 2.346 -4.141 6.694 1.00 97.06 75 ILE A CA 1
ATOM 603 C C . ILE A 1 75 ? 2.532 -5.462 5.949 1.00 97.06 75 ILE A C 1
ATOM 605 O O . ILE A 1 75 ? 3.107 -6.408 6.486 1.00 97.06 75 ILE A O 1
ATOM 609 N N . HIS A 1 76 ? 2.086 -5.518 4.696 1.00 97.88 76 HIS A N 1
ATOM 610 C CA . HIS A 1 76 ? 2.367 -6.618 3.778 1.00 97.88 76 HIS A CA 1
ATOM 611 C C . HIS A 1 76 ? 3.185 -6.095 2.598 1.00 97.88 76 HIS A C 1
ATOM 613 O O . HIS A 1 76 ? 2.677 -5.381 1.731 1.00 97.88 76 HIS A O 1
ATOM 619 N N . ALA A 1 77 ? 4.473 -6.431 2.590 1.00 97.94 77 ALA A N 1
ATOM 620 C CA . ALA A 1 77 ? 5.416 -5.963 1.587 1.00 97.94 77 ALA A CA 1
ATOM 621 C C . ALA A 1 77 ? 5.938 -7.117 0.729 1.00 97.94 77 ALA A C 1
ATOM 623 O O . ALA A 1 77 ? 6.487 -8.078 1.262 1.00 97.94 77 ALA A O 1
ATOM 624 N N . ASP A 1 78 ? 5.821 -6.986 -0.592 1.00 97.88 78 ASP A N 1
ATOM 625 C CA . ASP A 1 78 ? 6.407 -7.922 -1.560 1.00 97.88 78 ASP A CA 1
ATOM 626 C C . ASP A 1 78 ? 6.807 -7.190 -2.854 1.00 97.88 78 ASP A C 1
ATOM 628 O O . ASP A 1 78 ? 6.434 -6.036 -3.083 1.00 97.88 78 ASP A O 1
ATOM 632 N N . ALA A 1 79 ? 7.603 -7.826 -3.709 1.00 97.19 79 ALA A N 1
ATOM 633 C CA . ALA A 1 79 ? 8.080 -7.251 -4.957 1.00 97.19 79 ALA A CA 1
ATOM 634 C C . ALA A 1 79 ? 6.915 -6.819 -5.868 1.00 97.19 79 ALA A C 1
ATOM 636 O O . ALA A 1 79 ? 6.073 -7.618 -6.269 1.00 97.19 7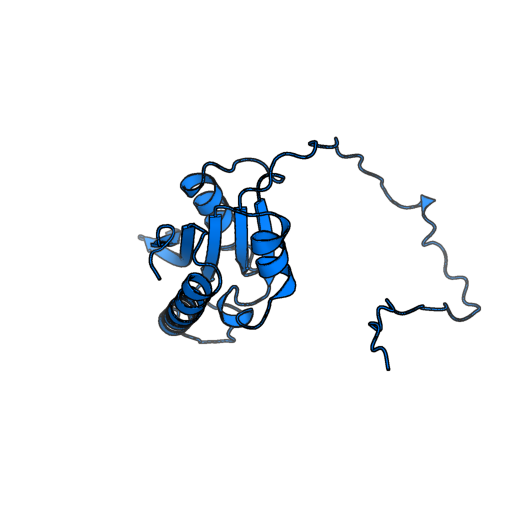9 ALA A O 1
ATOM 637 N N . GLY A 1 80 ? 6.897 -5.537 -6.248 1.00 96.69 80 GLY A N 1
ATOM 638 C CA . GLY A 1 80 ? 5.884 -4.966 -7.142 1.00 96.69 80 GLY A CA 1
ATOM 639 C C . GLY A 1 80 ? 4.601 -4.500 -6.456 1.00 96.69 80 GLY A C 1
ATOM 640 O O . GLY A 1 80 ? 3.718 -3.982 -7.136 1.00 96.69 80 GLY A O 1
ATOM 641 N N . GLY A 1 81 ? 4.505 -4.628 -5.130 1.00 97.81 81 GLY A N 1
ATOM 642 C CA . GLY A 1 81 ? 3.400 -4.082 -4.351 1.00 97.81 81 GLY A CA 1
ATOM 643 C C . GLY A 1 81 ? 2.040 -4.682 -4.701 1.00 97.81 81 GLY A C 1
ATOM 644 O O . GLY A 1 81 ? 1.927 -5.812 -5.182 1.00 97.81 81 GLY A O 1
ATOM 645 N N . THR A 1 82 ? 0.983 -3.912 -4.449 1.00 98.31 82 THR A N 1
ATOM 646 C CA . THR A 1 82 ? -0.401 -4.379 -4.589 1.00 98.31 82 THR A CA 1
ATOM 647 C C . THR A 1 82 ? -0.730 -4.999 -5.948 1.00 98.31 82 THR A C 1
ATOM 649 O O . THR A 1 82 ? -1.354 -6.060 -5.954 1.00 98.31 82 THR A O 1
ATOM 652 N N . PRO A 1 83 ? -0.293 -4.440 -7.092 1.00 98.31 83 PRO A N 1
ATOM 653 C CA . PRO A 1 83 ? -0.565 -5.049 -8.390 1.00 98.31 83 PRO A CA 1
ATOM 654 C C . PRO A 1 83 ? -0.053 -6.485 -8.540 1.00 98.31 83 PRO A C 1
ATOM 656 O O . PRO A 1 83 ? -0.713 -7.311 -9.163 1.00 98.31 83 PRO A O 1
ATOM 659 N N . LYS A 1 84 ? 1.123 -6.798 -7.982 1.00 98.06 84 LYS A N 1
ATOM 660 C CA . LYS A 1 84 ? 1.718 -8.144 -8.052 1.00 98.06 84 LYS A CA 1
ATOM 661 C C . LYS A 1 84 ? 1.193 -9.085 -6.974 1.00 98.06 84 LYS A C 1
ATOM 663 O O . LYS A 1 84 ? 1.340 -10.297 -7.097 1.00 98.06 84 LYS A O 1
ATOM 668 N N . MET A 1 85 ? 0.515 -8.531 -5.975 1.00 97.56 85 MET A N 1
ATOM 669 C CA . MET A 1 85 ? -0.166 -9.259 -4.912 1.00 97.56 85 MET A CA 1
ATOM 670 C C . MET A 1 85 ? -1.689 -9.337 -5.124 1.00 97.56 85 MET A C 1
ATOM 672 O O . MET A 1 85 ? -2.411 -9.624 -4.176 1.00 97.56 85 MET A O 1
ATOM 676 N N . GLU A 1 86 ? -2.217 -9.105 -6.334 1.00 95.38 86 GLU A N 1
ATOM 677 C CA . GLU A 1 86 ? -3.675 -8.999 -6.553 1.00 95.38 86 GLU A CA 1
ATOM 678 C C . GLU A 1 86 ? -4.466 -10.235 -6.076 1.00 95.38 86 GLU A C 1
ATOM 680 O O . GLU A 1 86 ? -5.545 -10.099 -5.493 1.00 95.38 86 GLU A O 1
ATOM 685 N N . CYS A 1 87 ? -3.889 -11.429 -6.252 1.00 94.44 87 CYS A N 1
ATOM 686 C CA . CYS A 1 87 ? -4.475 -12.712 -5.858 1.00 94.44 87 CYS A CA 1
ATOM 687 C C . CYS A 1 87 ? -4.189 -13.104 -4.398 1.00 94.44 87 CYS A C 1
ATOM 689 O O . CYS A 1 87 ? -4.695 -14.129 -3.939 1.00 94.44 87 CYS A O 1
ATOM 691 N N . GLN A 1 88 ? -3.366 -12.342 -3.671 1.00 94.19 88 GLN A N 1
ATOM 692 C CA . GLN A 1 88 ? -3.079 -12.625 -2.267 1.00 94.19 88 GLN A CA 1
ATOM 693 C C . GLN A 1 88 ? -4.277 -12.225 -1.412 1.00 94.19 88 GLN A C 1
ATOM 695 O O . GLN A 1 88 ? -4.726 -11.077 -1.428 1.00 94.19 88 GLN A O 1
ATOM 700 N N . ARG A 1 89 ? -4.798 -13.196 -0.661 1.00 95.62 89 ARG A N 1
ATOM 701 C CA . ARG A 1 89 ? -6.007 -13.026 0.151 1.00 95.62 89 ARG A CA 1
ATOM 702 C C . ARG A 1 89 ? -5.770 -13.166 1.643 1.00 95.62 89 ARG A C 1
ATOM 704 O O . ARG A 1 89 ? -6.433 -12.493 2.414 1.00 95.62 89 ARG A O 1
ATOM 711 N N . THR A 1 90 ? -4.799 -13.979 2.055 1.00 97.25 90 THR A N 1
ATOM 712 C CA . THR A 1 90 ? -4.608 -14.351 3.464 1.00 97.25 90 THR A CA 1
ATOM 713 C C . THR A 1 90 ? -4.467 -13.145 4.392 1.00 97.25 90 THR A C 1
ATOM 715 O O . THR A 1 90 ? -5.218 -13.025 5.353 1.00 97.25 90 THR A O 1
ATOM 718 N N . ALA A 1 91 ? -3.528 -12.240 4.104 1.00 96.69 91 ALA A N 1
ATOM 719 C CA . ALA A 1 91 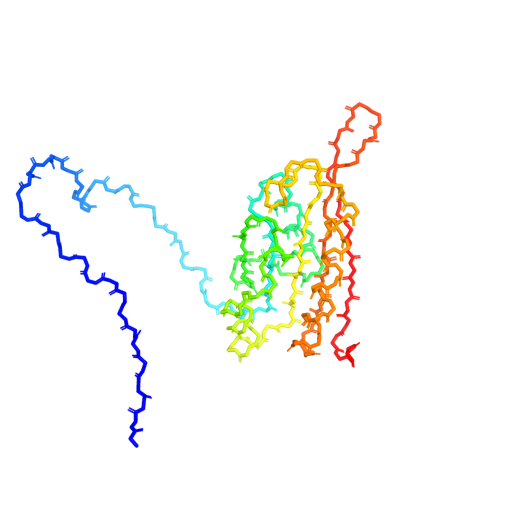? -3.290 -11.064 4.937 1.00 96.69 91 ALA A CA 1
ATOM 720 C C . ALA A 1 91 ? -4.448 -10.043 4.912 1.00 96.69 91 ALA A C 1
ATOM 722 O O . ALA A 1 91 ? -4.906 -9.670 5.996 1.00 96.69 91 ALA A O 1
ATOM 723 N N . PRO A 1 92 ? -4.966 -9.602 3.743 1.00 97.19 92 PRO A N 1
ATOM 724 C CA . PRO A 1 92 ? -6.054 -8.628 3.728 1.00 97.19 92 PRO A CA 1
ATOM 725 C C . PRO A 1 92 ? -7.370 -9.199 4.277 1.00 97.19 92 PRO A C 1
ATOM 727 O O . PRO A 1 92 ? -8.065 -8.481 4.990 1.00 97.19 92 PRO A O 1
ATOM 730 N N . ASP A 1 93 ? -7.687 -10.479 4.037 1.00 98.12 93 ASP A N 1
ATOM 731 C CA . ASP A 1 93 ? -8.898 -11.112 4.580 1.00 98.12 93 ASP A CA 1
ATOM 732 C C . ASP A 1 93 ? -8.816 -11.234 6.111 1.00 98.12 93 ASP A C 1
ATOM 734 O O . ASP A 1 93 ? -9.781 -10.899 6.793 1.00 98.12 93 ASP A O 1
ATOM 738 N N . TYR A 1 94 ? -7.661 -11.622 6.668 1.00 96.69 94 TYR A N 1
ATOM 739 C CA . TYR A 1 94 ? -7.445 -11.625 8.121 1.00 96.69 94 TYR A CA 1
ATOM 740 C C . TYR A 1 94 ? -7.628 -10.227 8.728 1.00 96.69 94 TYR A C 1
ATOM 742 O O . TYR A 1 94 ? -8.335 -10.057 9.720 1.00 96.69 94 TYR A O 1
ATOM 750 N N . CYS A 1 95 ? -7.031 -9.198 8.122 1.00 96.44 95 CYS A N 1
ATOM 751 C CA . CYS A 1 95 ? -7.159 -7.835 8.636 1.00 96.44 95 CYS A CA 1
ATOM 752 C C . CYS A 1 95 ? -8.608 -7.333 8.549 1.00 96.44 95 CYS A C 1
ATOM 754 O O . CYS A 1 95 ? -9.127 -6.752 9.499 1.00 96.44 95 CYS A O 1
ATOM 756 N N . TYR A 1 96 ? -9.288 -7.579 7.432 1.00 96.88 96 TYR A N 1
ATOM 757 C CA . TYR A 1 96 ? -10.633 -7.065 7.211 1.00 96.88 96 TYR A CA 1
ATOM 758 C C . TYR A 1 96 ? -11.713 -7.834 7.985 1.00 96.88 96 TYR A C 1
ATOM 760 O O . TYR A 1 96 ? -12.535 -7.213 8.655 1.00 96.88 96 TYR A O 1
ATOM 768 N N . TYR A 1 97 ? -11.733 -9.168 7.910 1.00 96.19 97 TYR A N 1
ATOM 769 C CA . TYR A 1 97 ? -12.798 -9.977 8.512 1.00 96.19 97 TYR A CA 1
ATOM 770 C C . TYR A 1 97 ? -12.550 -10.303 9.987 1.00 96.19 97 TYR A C 1
ATOM 772 O O . TYR A 1 97 ? -13.511 -10.319 10.753 1.00 96.19 97 TYR A O 1
ATOM 780 N N . ASP A 1 98 ? -11.295 -10.528 10.394 1.00 94.38 98 ASP A N 1
ATOM 781 C CA . ASP A 1 98 ? -10.992 -10.975 11.763 1.00 94.38 98 ASP A CA 1
ATOM 782 C C . ASP A 1 98 ? -10.563 -9.824 12.680 1.00 94.38 98 ASP A C 1
ATOM 784 O O . ASP A 1 98 ? -10.763 -9.893 13.895 1.00 94.38 98 ASP A O 1
ATOM 788 N N . LYS A 1 99 ? -9.936 -8.779 12.122 1.00 93.75 99 LYS A N 1
ATOM 789 C CA . LYS A 1 99 ? -9.510 -7.584 12.876 1.00 93.75 99 LYS A CA 1
ATOM 790 C C . LYS A 1 99 ? -10.393 -6.366 12.667 1.00 93.75 99 LYS A C 1
ATOM 792 O O . LYS A 1 99 ? -10.247 -5.411 13.422 1.00 93.75 99 LYS A O 1
ATOM 797 N N . GLU A 1 100 ? -11.312 -6.421 11.705 1.00 94.69 100 GLU A N 1
ATOM 798 C CA . GLU A 1 100 ? -12.254 -5.338 11.412 1.00 94.69 100 GLU A CA 1
ATOM 799 C C . GLU A 1 100 ? -11.541 -3.987 11.227 1.00 94.69 100 GLU A C 1
ATOM 801 O O . GLU A 1 100 ? -11.981 -2.961 11.760 1.00 94.69 100 GLU A O 1
ATOM 806 N N . VAL A 1 101 ? -10.413 -3.996 10.499 1.00 95.62 101 VAL A N 1
ATOM 807 C CA . VAL A 1 101 ? -9.656 -2.770 10.206 1.00 95.62 101 VAL A CA 1
ATOM 808 C C . VAL A 1 101 ? -10.533 -1.756 9.472 1.00 95.62 101 VAL A C 1
ATOM 810 O O . VAL A 1 101 ? -11.351 -2.100 8.616 1.00 95.62 101 VAL A O 1
ATOM 813 N N . GLU A 1 102 ? -10.353 -0.485 9.810 1.00 96.25 102 GLU A N 1
ATOM 814 C CA . GLU A 1 102 ? -11.104 0.629 9.231 1.00 96.25 102 GLU A CA 1
ATOM 815 C C . GLU A 1 102 ? -10.390 1.210 8.008 1.00 96.25 102 GLU A C 1
ATOM 817 O O . GLU A 1 102 ? -11.048 1.759 7.124 1.00 96.25 102 GLU A O 1
ATOM 822 N N . TRP A 1 103 ? -9.069 1.031 7.930 1.00 98.12 103 TRP A N 1
ATOM 823 C CA . TRP A 1 103 ? -8.211 1.586 6.889 1.00 98.12 103 TRP A CA 1
ATOM 824 C C . TRP A 1 103 ? -7.487 0.490 6.113 1.00 98.12 103 TRP A C 1
ATOM 826 O O . TRP A 1 103 ? -6.834 -0.378 6.694 1.00 98.12 103 TRP A O 1
ATOM 836 N N . MET A 1 104 ? -7.562 0.551 4.785 1.00 98.56 104 MET A N 1
ATOM 837 C CA . MET A 1 104 ? -6.814 -0.347 3.905 1.00 98.56 104 MET A CA 1
ATOM 838 C C . MET A 1 104 ? -6.047 0.440 2.839 1.00 98.56 104 MET A C 1
ATOM 840 O O . MET A 1 104 ? -6.637 1.033 1.934 1.00 98.56 104 MET A O 1
ATOM 844 N N . GLY A 1 105 ? -4.723 0.420 2.952 1.00 98.50 105 GLY A N 1
ATOM 845 C CA . GLY A 1 105 ? -3.769 1.025 2.038 1.00 98.50 105 GLY A CA 1
ATOM 846 C C . GLY A 1 105 ? -3.314 0.059 0.943 1.00 98.50 105 GLY A C 1
ATOM 847 O O . GLY A 1 105 ? -2.882 -1.062 1.217 1.00 98.50 105 GLY A O 1
ATOM 848 N N . TRP A 1 106 ? -3.354 0.521 -0.303 1.00 98.69 106 TRP A N 1
ATOM 849 C CA . TRP A 1 106 ? -2.948 -0.212 -1.499 1.00 98.69 106 TRP A CA 1
ATOM 850 C C . TRP A 1 106 ? -1.905 0.593 -2.253 1.00 98.69 106 TRP A C 1
ATOM 852 O O . TRP A 1 106 ? -2.200 1.705 -2.681 1.00 98.69 106 TRP A O 1
ATOM 862 N N . SER A 1 107 ? -0.703 0.063 -2.462 1.00 98.69 107 SER A N 1
ATOM 863 C CA . SER A 1 107 ? 0.323 0.858 -3.131 1.00 98.69 107 SER A CA 1
ATOM 864 C C . SER A 1 107 ? 1.188 0.131 -4.145 1.00 98.69 107 SER A C 1
ATOM 866 O O . SER A 1 107 ? 1.285 -1.101 -4.180 1.00 98.69 107 SER A O 1
ATOM 868 N N . ALA A 1 108 ? 1.814 0.948 -4.988 1.00 98.44 108 ALA A N 1
ATOM 869 C CA . ALA A 1 108 ? 2.886 0.593 -5.903 1.00 98.44 108 ALA A CA 1
ATOM 870 C C . ALA A 1 108 ? 3.863 1.775 -6.032 1.00 98.44 108 ALA A C 1
ATOM 872 O O . ALA A 1 108 ? 3.586 2.877 -5.555 1.00 98.44 108 ALA A O 1
ATOM 873 N N . HIS A 1 109 ? 4.997 1.555 -6.692 1.00 98.06 109 HIS A N 1
ATOM 874 C CA . HIS A 1 109 ? 5.932 2.628 -7.020 1.00 98.06 109 HIS A CA 1
ATOM 875 C C . HIS A 1 109 ? 6.480 2.494 -8.442 1.00 98.06 109 HIS A C 1
ATOM 877 O O . HIS A 1 109 ? 6.493 1.396 -9.008 1.00 98.06 109 HIS A O 1
ATOM 883 N N . GLY A 1 110 ? 6.943 3.617 -8.983 1.00 96.06 110 GLY A N 1
ATOM 884 C CA . GLY A 1 110 ? 7.653 3.734 -10.249 1.00 96.06 110 GLY A CA 1
ATOM 885 C C . GLY A 1 110 ? 9.176 3.632 -10.118 1.00 96.06 110 GLY A C 1
ATOM 886 O O . GLY A 1 110 ? 9.704 3.077 -9.151 1.00 96.06 110 GLY A O 1
ATOM 887 N N . ASN A 1 111 ? 9.885 4.165 -11.111 1.00 94.38 111 ASN A N 1
ATOM 888 C CA . ASN A 1 111 ? 11.352 4.252 -11.180 1.00 94.38 111 ASN A CA 1
ATOM 889 C C . ASN A 1 111 ? 12.047 2.889 -11.043 1.00 94.38 111 ASN A C 1
ATOM 891 O O . ASN A 1 111 ? 12.767 2.605 -10.074 1.00 94.38 111 ASN A O 1
ATOM 895 N N . GLU A 1 112 ? 11.846 2.060 -12.070 1.00 91.88 112 GLU A N 1
ATOM 896 C CA . GLU A 1 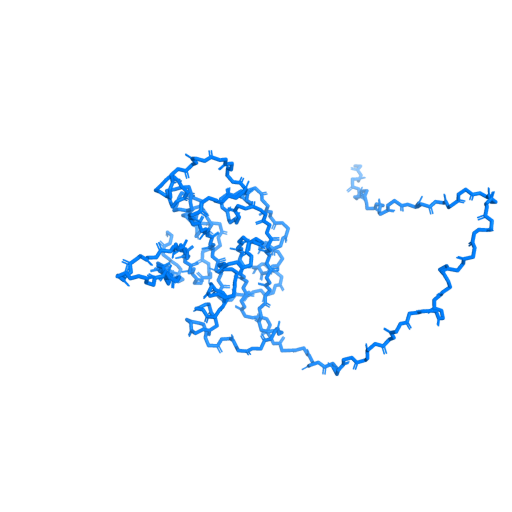112 ? 12.498 0.755 -12.228 1.00 91.88 112 GLU A CA 1
ATOM 897 C C . GLU A 1 112 ? 12.100 -0.242 -11.127 1.00 91.88 112 GLU A C 1
ATOM 899 O O . GLU A 1 112 ? 12.932 -0.831 -10.435 1.00 91.88 112 GLU A O 1
ATOM 904 N N . CYS A 1 113 ? 10.792 -0.445 -10.949 1.00 95.81 113 CYS A N 1
ATOM 905 C CA . CYS A 1 113 ? 10.279 -1.420 -9.992 1.00 95.81 113 CYS A CA 1
ATOM 906 C C . CYS A 1 113 ? 10.670 -2.859 -10.381 1.00 95.81 113 CYS A C 1
ATOM 908 O O . CYS A 1 113 ? 10.121 -3.448 -11.317 1.00 95.81 113 CYS A O 1
ATOM 910 N N . GLY A 1 114 ? 11.566 -3.473 -9.600 1.00 93.62 114 GLY A N 1
ATOM 911 C CA . GLY A 1 114 ? 12.053 -4.835 -9.848 1.00 93.62 114 GLY A CA 1
ATOM 912 C C . GLY A 1 114 ? 10.957 -5.909 -9.890 1.00 93.62 114 GLY A C 1
ATOM 913 O O . GLY A 1 114 ? 11.102 -6.895 -10.607 1.00 93.62 114 GLY A O 1
ATOM 914 N N . GLY A 1 115 ? 9.829 -5.706 -9.197 1.00 95.06 115 GLY A N 1
ATOM 915 C CA . GLY A 1 115 ? 8.691 -6.635 -9.233 1.00 95.06 115 GLY A CA 1
ATOM 916 C C . GLY A 1 115 ? 7.913 -6.634 -10.554 1.00 95.06 115 GLY A C 1
ATOM 917 O O . GLY A 1 115 ? 7.226 -7.605 -10.870 1.00 95.06 115 GLY A O 1
ATOM 918 N N . PHE A 1 116 ? 8.021 -5.568 -11.351 1.00 96.00 116 PHE A N 1
ATOM 919 C CA . PHE A 1 116 ? 7.426 -5.484 -12.687 1.00 96.00 116 PHE A CA 1
ATOM 920 C C . PHE A 1 116 ? 8.392 -5.874 -13.805 1.00 96.00 116 PHE A C 1
ATOM 922 O O . PHE A 1 116 ? 7.940 -6.308 -14.864 1.00 96.00 116 PHE A O 1
ATOM 929 N N . GLY A 1 117 ? 9.694 -5.797 -13.538 1.00 93.19 117 GLY A N 1
ATOM 930 C CA . GLY A 1 117 ? 10.748 -6.078 -14.501 1.00 93.19 117 GLY A CA 1
ATOM 931 C C . GLY A 1 117 ? 11.341 -4.802 -15.107 1.00 93.19 117 GLY A C 1
ATOM 932 O O . GLY A 1 117 ? 10.864 -3.695 -14.853 1.00 93.19 117 GLY A O 1
ATOM 933 N N . PRO A 1 118 ? 12.417 -4.946 -15.894 1.00 91.00 118 PRO A N 1
ATOM 934 C CA . PRO A 1 118 ? 13.138 -3.806 -16.443 1.00 91.00 118 PRO A CA 1
ATOM 935 C C . PRO A 1 118 ? 12.298 -3.061 -17.487 1.00 91.00 118 PRO A C 1
ATOM 937 O O . PRO A 1 118 ? 11.572 -3.678 -18.266 1.00 91.00 118 PRO A O 1
ATOM 940 N N . ASN A 1 119 ? 12.471 -1.739 -17.552 1.00 90.38 119 ASN A N 1
ATOM 941 C CA . ASN A 1 119 ? 11.875 -0.854 -18.562 1.00 90.38 119 ASN A CA 1
ATOM 942 C C . ASN A 1 119 ? 10.337 -0.829 -18.599 1.00 90.38 119 ASN A C 1
ATOM 944 O O . ASN A 1 119 ? 9.764 -0.416 -19.608 1.00 90.38 119 ASN A O 1
ATOM 948 N N . VAL A 1 120 ? 9.655 -1.272 -17.539 1.00 96.38 120 VAL A N 1
ATOM 949 C CA . VAL A 1 120 ? 8.205 -1.079 -17.431 1.00 96.38 120 VAL A CA 1
ATOM 950 C C . VAL A 1 120 ? 7.936 0.393 -17.097 1.00 96.38 120 VAL A C 1
ATOM 952 O O . VAL A 1 120 ? 8.449 0.859 -16.080 1.00 96.38 120 VAL A O 1
ATOM 955 N N . PRO A 1 121 ? 7.157 1.124 -17.918 1.00 96.62 121 PRO A N 1
ATOM 956 C CA . PRO A 1 121 ? 6.833 2.520 -17.643 1.00 96.62 121 PRO A CA 1
ATOM 957 C C . PRO A 1 121 ? 5.991 2.687 -16.375 1.00 96.62 121 PRO A C 1
ATOM 959 O O . PRO A 1 121 ? 5.125 1.855 -16.080 1.00 96.62 121 PRO A O 1
ATOM 962 N N . ASP A 1 122 ? 6.200 3.795 -15.669 1.00 96.75 122 ASP A N 1
ATOM 963 C CA . ASP A 1 122 ? 5.491 4.133 -14.432 1.00 96.75 122 ASP A CA 1
ATOM 964 C C . ASP A 1 122 ? 3.970 4.170 -14.640 1.00 96.75 122 ASP A C 1
ATOM 966 O O . ASP A 1 122 ? 3.218 3.670 -13.803 1.00 96.75 122 ASP A O 1
ATOM 970 N N . GLU A 1 123 ? 3.500 4.651 -15.795 1.00 97.00 123 GLU A N 1
ATOM 971 C CA . GLU A 1 123 ? 2.074 4.725 -16.125 1.00 97.00 123 GLU A CA 1
ATOM 972 C C . GLU A 1 123 ? 1.429 3.336 -16.208 1.00 97.00 123 GLU A C 1
ATOM 974 O O . GLU A 1 123 ? 0.264 3.159 -15.847 1.00 97.00 123 GLU A O 1
ATOM 979 N N . VAL A 1 124 ? 2.182 2.322 -16.650 1.00 97.81 124 VAL A N 1
ATOM 980 C CA . VAL A 1 124 ? 1.697 0.935 -16.713 1.00 97.81 124 VAL A CA 1
ATOM 981 C C . VAL A 1 124 ? 1.506 0.380 -15.303 1.00 97.81 124 VAL A C 1
ATOM 983 O O . VAL A 1 124 ? 0.505 -0.285 -15.027 1.00 97.81 124 VAL A O 1
ATOM 986 N N . ILE A 1 125 ? 2.438 0.678 -14.396 1.00 98.38 125 ILE A N 1
ATOM 987 C CA . ILE A 1 125 ? 2.370 0.253 -12.993 1.00 98.38 125 ILE A CA 1
ATOM 988 C C . ILE A 1 125 ? 1.221 0.975 -12.285 1.00 98.38 125 ILE A C 1
ATOM 990 O O . ILE A 1 125 ? 0.413 0.333 -11.610 1.00 98.38 125 ILE A O 1
ATOM 994 N N . GLN A 1 126 ? 1.104 2.289 -12.482 1.00 98.12 126 GLN A N 1
ATOM 995 C CA . GLN A 1 126 ? 0.027 3.098 -11.924 1.00 98.12 126 GLN A CA 1
ATOM 996 C C . GLN A 1 126 ? -1.343 2.603 -12.404 1.00 98.12 126 GLN A C 1
ATOM 998 O O . GLN A 1 126 ? -2.262 2.433 -11.602 1.00 98.12 126 GLN A O 1
ATOM 1003 N N . GLN A 1 127 ? -1.484 2.293 -13.695 1.00 98.19 127 GLN A N 1
ATOM 1004 C CA . GLN A 1 127 ? -2.727 1.752 -14.233 1.00 98.19 127 GLN A CA 1
ATOM 1005 C C . GLN A 1 127 ? -3.056 0.374 -13.643 1.00 98.19 127 GLN A C 1
ATOM 1007 O O . GLN A 1 127 ? -4.217 0.110 -13.319 1.00 98.19 127 GLN A O 1
ATOM 1012 N N . ALA A 1 128 ? -2.058 -0.498 -13.468 1.00 98.50 128 ALA A N 1
ATOM 1013 C CA . ALA A 1 128 ? -2.248 -1.792 -12.819 1.00 98.50 128 ALA A CA 1
ATOM 1014 C C . ALA A 1 128 ? -2.708 -1.633 -11.359 1.00 98.50 128 ALA A C 1
ATOM 1016 O O . ALA A 1 128 ? -3.631 -2.328 -10.933 1.00 98.50 128 ALA A O 1
ATOM 1017 N N . LEU A 1 129 ? -2.134 -0.675 -10.621 1.00 98.69 129 LEU A N 1
ATOM 1018 C CA . LEU A 1 129 ? -2.570 -0.328 -9.267 1.00 98.69 129 LEU A CA 1
ATOM 1019 C C . LEU A 1 129 ? -4.034 0.104 -9.251 1.00 98.69 129 LEU A C 1
ATOM 1021 O O . LEU A 1 129 ? -4.819 -0.476 -8.512 1.00 98.69 129 LEU A O 1
ATOM 1025 N N . LEU A 1 130 ? -4.430 1.046 -10.107 1.00 98.12 130 LEU A N 1
ATOM 1026 C CA . LEU A 1 130 ? -5.813 1.527 -10.152 1.00 98.12 130 LEU A CA 1
ATOM 1027 C C . LEU A 1 130 ? -6.818 0.410 -10.470 1.00 98.12 130 LEU A C 1
ATOM 1029 O O . LEU A 1 130 ? -7.902 0.379 -9.887 1.00 98.12 130 LEU A O 1
ATOM 1033 N N . VAL A 1 131 ? -6.473 -0.515 -11.372 1.00 98.12 131 VAL A N 1
ATOM 1034 C CA . VAL A 1 131 ? -7.327 -1.669 -11.699 1.00 98.12 131 VAL A CA 1
ATOM 1035 C C . VAL A 1 131 ? -7.504 -2.582 -10.488 1.00 98.12 131 VAL A C 1
ATOM 1037 O O . VAL A 1 131 ? -8.633 -2.953 -10.167 1.00 98.12 131 VAL A O 1
ATOM 1040 N N . VAL A 1 132 ? -6.412 -2.933 -9.808 1.00 98.19 132 VAL A N 1
ATOM 1041 C CA . VAL A 1 132 ? -6.465 -3.839 -8.653 1.00 98.19 132 VAL A CA 1
ATOM 1042 C C . VAL A 1 132 ? -7.140 -3.163 -7.461 1.00 98.19 132 VAL A C 1
ATOM 1044 O O . VAL A 1 132 ? -8.001 -3.771 -6.834 1.00 98.19 132 VAL A O 1
ATOM 1047 N N . SER A 1 133 ? -6.838 -1.896 -7.183 1.00 97.25 133 SER A N 1
ATOM 1048 C CA . SER A 1 133 ? -7.438 -1.157 -6.071 1.00 97.25 133 SER A CA 1
ATOM 1049 C C . SER A 1 133 ? -8.953 -1.027 -6.196 1.00 97.25 133 SER A C 1
ATOM 1051 O O . SER A 1 133 ? -9.636 -1.154 -5.189 1.00 97.25 133 SER A O 1
ATOM 1053 N N . ARG A 1 134 ? -9.506 -0.852 -7.405 1.00 96.81 134 ARG A N 1
ATOM 1054 C CA . ARG A 1 134 ? -10.970 -0.854 -7.599 1.00 96.81 134 ARG A CA 1
ATOM 1055 C C . ARG A 1 134 ? -11.600 -2.178 -7.176 1.00 96.81 134 ARG A C 1
ATOM 1057 O O . ARG A 1 134 ? -12.561 -2.174 -6.419 1.00 96.81 134 ARG A O 1
ATOM 1064 N N . ARG A 1 135 ? -11.001 -3.305 -7.575 1.00 97.00 135 ARG A N 1
ATOM 1065 C CA . ARG A 1 135 ? -11.451 -4.633 -7.125 1.00 97.00 135 ARG A CA 1
ATOM 1066 C C . ARG A 1 135 ? -11.339 -4.769 -5.608 1.00 97.00 135 ARG A C 1
ATOM 1068 O O . ARG A 1 135 ? -12.243 -5.294 -4.980 1.00 97.00 135 ARG A O 1
ATOM 1075 N N . LYS A 1 136 ? -10.263 -4.258 -5.002 1.00 97.25 136 LYS A N 1
ATOM 1076 C CA . LYS A 1 136 ? -10.085 -4.288 -3.542 1.00 97.25 136 LYS A CA 1
ATOM 1077 C C . LYS A 1 136 ? -11.142 -3.459 -2.802 1.00 97.25 136 LYS A C 1
ATOM 1079 O O . LYS A 1 136 ? -11.609 -3.898 -1.759 1.00 97.25 136 LYS A O 1
ATOM 1084 N N . VAL A 1 137 ? -11.552 -2.311 -3.346 1.00 97.06 137 VAL A N 1
ATOM 1085 C CA . VAL A 1 137 ? -12.663 -1.504 -2.803 1.00 97.06 137 VAL A CA 1
ATOM 1086 C C . VAL A 1 137 ? -13.981 -2.288 -2.839 1.00 97.06 137 VAL A C 1
ATOM 1088 O O . VAL A 1 137 ? -14.735 -2.275 -1.870 1.00 97.06 137 VAL A O 1
ATOM 1091 N N . GLU A 1 138 ? -14.239 -3.019 -3.926 1.00 96.38 138 GLU A N 1
ATOM 1092 C CA . GLU A 1 138 ? -15.418 -3.888 -4.053 1.00 96.38 138 GLU A CA 1
ATOM 1093 C C . GLU A 1 138 ? -15.359 -5.105 -3.109 1.00 96.38 138 GLU A C 1
ATOM 1095 O O . GLU A 1 138 ? -16.378 -5.506 -2.547 1.00 96.38 138 GLU A O 1
ATOM 1100 N N . GLU A 1 139 ? -14.173 -5.694 -2.915 1.00 96.44 139 GLU A N 1
ATOM 1101 C CA . GLU A 1 139 ? -13.944 -6.843 -2.025 1.00 96.44 139 GLU A CA 1
ATOM 1102 C C . GLU A 1 139 ? -14.119 -6.478 -0.540 1.00 96.44 139 GLU A C 1
ATOM 1104 O O . GLU A 1 139 ? -14.616 -7.292 0.247 1.00 96.44 139 GLU A O 1
ATOM 1109 N N . TYR A 1 140 ? -13.756 -5.250 -0.157 1.00 96.88 140 TYR A N 1
ATOM 1110 C CA . TYR A 1 140 ? -13.667 -4.802 1.236 1.00 96.88 140 TYR A CA 1
ATOM 1111 C C . TYR A 1 140 ? -14.480 -3.519 1.525 1.00 96.88 140 TYR A C 1
ATOM 1113 O O . TYR A 1 140 ? -13.980 -2.581 2.144 1.00 96.88 140 TYR A O 1
ATOM 1121 N N . PRO A 1 141 ? -15.779 -3.469 1.177 1.00 96.88 141 PRO A N 1
ATOM 1122 C CA . PRO A 1 141 ? -16.537 -2.219 1.029 1.00 96.88 141 PRO A CA 1
ATOM 1123 C C . PRO A 1 141 ? -16.793 -1.439 2.329 1.00 96.88 141 PRO A C 1
ATOM 1125 O O . PRO A 1 141 ? -17.283 -0.308 2.295 1.00 96.88 141 PRO A O 1
ATOM 1128 N N . LYS A 1 142 ? -16.538 -2.041 3.499 1.00 95.69 142 LYS A N 1
ATOM 1129 C CA . LYS A 1 142 ? -16.735 -1.390 4.805 1.00 95.69 142 LYS A CA 1
ATOM 1130 C C . LYS A 1 142 ? -15.497 -0.646 5.307 1.00 95.69 142 LYS A C 1
ATOM 1132 O O . LYS A 1 142 ? -15.629 0.041 6.324 1.00 95.69 142 LYS A O 1
ATOM 1137 N N . ALA A 1 143 ? -14.350 -0.801 4.652 1.00 97.19 143 ALA A N 1
ATOM 1138 C CA . ALA A 1 143 ? -13.139 -0.059 4.966 1.00 97.19 143 ALA A CA 1
ATOM 1139 C C . ALA A 1 143 ? -13.083 1.241 4.151 1.00 97.19 143 ALA A C 1
ATOM 1141 O O . ALA A 1 143 ? -13.704 1.363 3.095 1.00 97.19 143 ALA A O 1
ATOM 1142 N N . THR A 1 144 ? -12.328 2.210 4.651 1.00 98.19 144 THR A N 1
ATOM 1143 C CA . THR A 1 144 ? -11.856 3.342 3.858 1.00 98.19 144 THR A CA 1
ATOM 1144 C C . THR A 1 144 ? -10.559 2.931 3.171 1.00 98.19 144 THR A C 1
ATOM 1146 O O . THR A 1 144 ? -9.663 2.357 3.797 1.00 98.19 144 THR A O 1
ATOM 1149 N N . HIS A 1 145 ? -10.451 3.213 1.875 1.00 98.56 145 HIS A N 1
ATOM 1150 C CA . HIS A 1 145 ? -9.306 2.804 1.071 1.00 98.56 145 HIS A CA 1
ATOM 1151 C C . HIS A 1 145 ? -8.428 3.982 0.693 1.00 98.56 145 HIS A C 1
ATOM 1153 O O . HIS A 1 145 ? -8.921 5.012 0.233 1.00 98.56 145 HIS A O 1
ATOM 1159 N N . LEU A 1 146 ? -7.120 3.782 0.816 1.00 98.56 146 LEU A N 1
ATOM 1160 C CA . LEU A 1 146 ? -6.096 4.734 0.408 1.00 98.56 146 LEU A CA 1
ATOM 1161 C C . LEU A 1 146 ? -5.226 4.069 -0.656 1.00 98.56 146 LEU A C 1
ATOM 1163 O O . LEU A 1 146 ? -4.727 2.963 -0.460 1.00 98.56 146 LEU A O 1
ATOM 1167 N N . VAL A 1 147 ? -5.097 4.701 -1.818 1.00 98.62 147 VAL A N 1
ATOM 1168 C CA . VAL A 1 147 ? -4.334 4.171 -2.952 1.00 98.62 147 VAL A CA 1
ATOM 1169 C C . VAL A 1 147 ? -3.129 5.059 -3.198 1.00 98.62 147 VAL A C 1
ATOM 1171 O O . VAL A 1 147 ? -3.299 6.207 -3.602 1.00 98.62 147 VAL A O 1
ATOM 1174 N N . TYR A 1 148 ? -1.929 4.516 -2.997 1.00 98.69 148 TYR A N 1
ATOM 1175 C CA . TYR A 1 148 ? -0.678 5.264 -3.096 1.00 98.69 148 TYR A CA 1
ATOM 1176 C C . TYR A 1 148 ? 0.150 4.859 -4.306 1.00 98.69 148 TYR A C 1
ATOM 1178 O O . TYR A 1 148 ? 0.464 3.683 -4.498 1.00 98.69 148 TYR A O 1
ATOM 1186 N N . PHE A 1 149 ? 0.586 5.844 -5.079 1.00 98.56 149 PHE A N 1
ATOM 1187 C CA . PHE A 1 149 ? 1.620 5.652 -6.086 1.00 98.56 149 PHE A CA 1
ATOM 1188 C C . PHE A 1 149 ? 2.806 6.558 -5.776 1.00 98.56 149 PHE A C 1
ATOM 1190 O O . PHE A 1 149 ? 2.640 7.773 -5.727 1.00 98.56 149 PHE A O 1
ATOM 1197 N N . ALA A 1 150 ? 3.985 5.975 -5.567 1.00 97.88 150 ALA A N 1
ATOM 1198 C CA . ALA A 1 150 ? 5.207 6.736 -5.321 1.00 97.88 150 ALA A CA 1
ATOM 1199 C C . ALA A 1 150 ? 6.125 6.742 -6.552 1.00 97.88 150 ALA A C 1
ATOM 1201 O O . ALA A 1 150 ? 6.300 5.712 -7.200 1.00 97.88 150 ALA A O 1
ATOM 1202 N N . THR A 1 151 ? 6.734 7.879 -6.870 1.00 96.62 151 THR A N 1
ATOM 1203 C CA . THR A 1 151 ? 7.745 8.013 -7.936 1.00 96.62 151 THR A CA 1
ATOM 1204 C C . THR A 1 151 ? 8.776 9.072 -7.545 1.00 96.62 151 THR A C 1
ATOM 1206 O O . THR A 1 151 ? 8.575 9.809 -6.583 1.00 96.62 151 THR A O 1
ATOM 1209 N N . LEU A 1 152 ? 9.894 9.149 -8.256 1.00 94.06 152 LEU A N 1
ATOM 1210 C CA . LEU A 1 152 ? 10.880 10.214 -8.122 1.00 94.06 152 LEU A CA 1
ATOM 1211 C C . LEU A 1 152 ? 10.516 11.367 -9.057 1.00 94.06 152 LEU A C 1
ATOM 1213 O O . LEU A 1 152 ? 10.386 11.181 -10.268 1.00 94.06 152 LEU A O 1
ATOM 1217 N N . SER A 1 153 ? 10.407 12.565 -8.492 1.00 89.31 153 SER A N 1
ATOM 1218 C CA . SER A 1 153 ? 10.344 13.818 -9.236 1.00 89.31 153 SER A CA 1
ATOM 1219 C C . SER A 1 153 ? 11.732 14.448 -9.309 1.00 89.31 153 SER A C 1
ATOM 1221 O O . SER A 1 153 ? 12.512 14.369 -8.359 1.00 89.31 153 SER A O 1
ATOM 1223 N N . LYS A 1 154 ? 12.035 15.084 -10.444 1.00 84.69 154 LYS A N 1
ATOM 1224 C CA . LYS A 1 154 ? 13.244 15.894 -10.624 1.00 84.69 154 LYS A CA 1
ATOM 1225 C C . LYS A 1 154 ? 12.893 17.363 -10.494 1.00 84.69 154 LYS A C 1
ATOM 1227 O O . LYS A 1 154 ? 12.260 17.922 -11.390 1.00 84.69 154 LYS A O 1
ATOM 1232 N N . GLU A 1 155 ? 13.374 17.991 -9.430 1.00 76.44 155 GLU A N 1
ATOM 1233 C CA . GLU A 1 155 ? 13.344 19.443 -9.271 1.00 76.44 155 GLU A CA 1
ATOM 1234 C C . GLU A 1 155 ? 14.779 19.982 -9.293 1.00 76.44 155 GLU A C 1
ATOM 1236 O O . GLU A 1 155 ? 15.524 19.929 -8.315 1.00 76.44 155 GLU A O 1
ATOM 1241 N N . GLY A 1 156 ? 15.201 20.473 -10.462 1.00 79.38 156 GLY A N 1
ATOM 1242 C CA . GLY A 1 156 ? 16.585 20.896 -10.683 1.00 79.38 156 GLY A CA 1
ATOM 1243 C C . GLY A 1 156 ? 17.558 19.714 -10.631 1.00 79.38 156 GLY A C 1
ATOM 1244 O O . GLY A 1 156 ? 17.415 18.767 -11.404 1.00 79.38 156 GLY A O 1
ATOM 1245 N N . ASP A 1 157 ? 18.544 19.792 -9.733 1.00 77.38 157 ASP A N 1
ATOM 1246 C CA . ASP A 1 157 ? 19.575 18.761 -9.534 1.00 77.38 157 ASP A CA 1
ATOM 1247 C C . ASP A 1 157 ? 19.210 17.736 -8.438 1.00 77.38 157 ASP A C 1
ATOM 1249 O O . ASP A 1 157 ? 19.962 16.787 -8.212 1.00 77.38 157 ASP A O 1
ATOM 1253 N N . ALA A 1 158 ? 18.079 17.918 -7.746 1.00 80.12 158 ALA A N 1
ATOM 1254 C CA . ALA A 1 158 ? 17.609 17.014 -6.701 1.00 80.12 158 ALA A CA 1
ATOM 1255 C C . ALA A 1 158 ? 16.554 16.033 -7.241 1.00 80.12 158 ALA A C 1
ATOM 1257 O O . ALA A 1 158 ? 15.680 16.400 -8.031 1.00 80.12 158 ALA A O 1
ATOM 1258 N N . GLU A 1 159 ? 16.641 14.780 -6.793 1.00 85.31 159 GLU A N 1
ATOM 1259 C CA . GLU A 1 159 ? 15.583 13.780 -6.950 1.00 85.31 159 GLU A CA 1
ATOM 1260 C C . GLU A 1 159 ? 14.872 13.612 -5.607 1.00 85.31 159 GLU A C 1
ATOM 1262 O O . GLU A 1 159 ? 15.505 13.284 -4.602 1.00 85.31 159 GLU A O 1
ATOM 1267 N N . GLU A 1 160 ? 13.558 13.819 -5.597 1.00 89.12 160 GLU A N 1
ATOM 1268 C CA . GLU A 1 160 ? 12.720 13.675 -4.406 1.00 89.12 160 GLU A CA 1
ATOM 1269 C C . GLU A 1 160 ? 11.608 12.658 -4.656 1.00 89.12 160 GLU A C 1
ATOM 1271 O O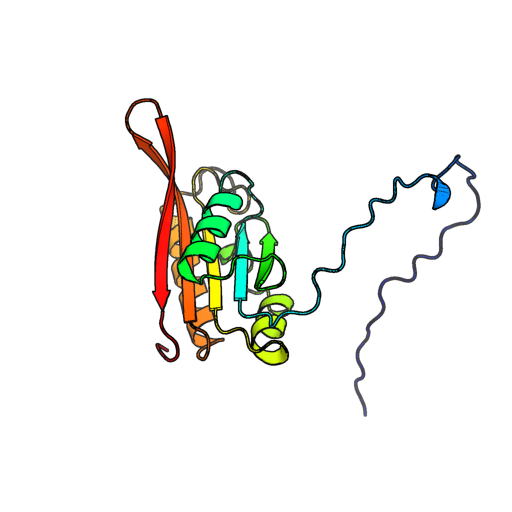 . GLU A 1 160 ? 11.046 12.584 -5.750 1.00 89.12 160 GLU A O 1
ATOM 1276 N N . ALA A 1 161 ? 11.283 11.856 -3.641 1.00 90.69 161 ALA A N 1
ATOM 1277 C CA . ALA A 1 161 ? 10.159 10.934 -3.719 1.00 90.69 161 ALA A CA 1
ATOM 1278 C C . ALA A 1 161 ? 8.843 11.699 -3.540 1.00 90.69 161 ALA A C 1
ATOM 1280 O O . ALA A 1 161 ? 8.630 12.356 -2.525 1.00 90.69 161 ALA A O 1
ATOM 1281 N N . VAL A 1 162 ? 7.945 11.564 -4.510 1.00 93.06 162 VAL A N 1
ATOM 1282 C CA . VAL A 1 162 ? 6.592 12.118 -4.491 1.00 93.06 162 VAL A CA 1
ATOM 1283 C C . VAL A 1 162 ? 5.601 10.975 -4.345 1.00 93.06 162 VAL A C 1
ATOM 1285 O O . VAL A 1 162 ? 5.697 9.970 -5.052 1.00 93.06 162 VAL A O 1
ATOM 1288 N N . VAL A 1 163 ? 4.638 11.135 -3.439 1.00 95.12 163 VAL A N 1
ATOM 1289 C CA . VAL A 1 163 ? 3.558 10.174 -3.203 1.00 95.12 163 VAL A CA 1
ATOM 1290 C C . VAL A 1 163 ? 2.237 10.790 -3.653 1.00 95.12 163 VAL A C 1
ATOM 1292 O O . VAL A 1 163 ? 1.821 11.838 -3.169 1.00 95.12 163 VAL A O 1
ATOM 1295 N N . TYR A 1 164 ? 1.560 10.127 -4.584 1.00 95.56 164 TYR A N 1
ATOM 1296 C CA . TYR A 1 164 ? 0.193 10.448 -4.981 1.00 95.56 164 TYR A CA 1
ATOM 1297 C C . TYR A 1 164 ? -0.773 9.571 -4.193 1.00 95.56 164 TYR A C 1
ATOM 1299 O O . TYR A 1 164 ? -0.588 8.355 -4.160 1.00 95.56 164 TYR A O 1
ATOM 1307 N N . CYS A 1 165 ? -1.818 10.164 -3.615 1.00 96.25 165 CYS A N 1
ATOM 1308 C CA . CYS A 1 165 ? -2.849 9.452 -2.862 1.00 96.25 165 CYS A CA 1
ATOM 1309 C C . CYS A 1 165 ? -4.227 9.639 -3.508 1.00 96.25 165 CYS A C 1
ATOM 1311 O O . CYS A 1 165 ? -4.603 10.744 -3.906 1.00 96.25 165 CYS A O 1
ATOM 1313 N N . LEU A 1 166 ? -4.994 8.552 -3.597 1.00 95.31 166 LEU A N 1
ATOM 1314 C CA . LEU A 1 166 ? -6.404 8.577 -3.959 1.00 95.31 166 LEU A CA 1
ATOM 1315 C C . LEU A 1 166 ? -7.224 7.834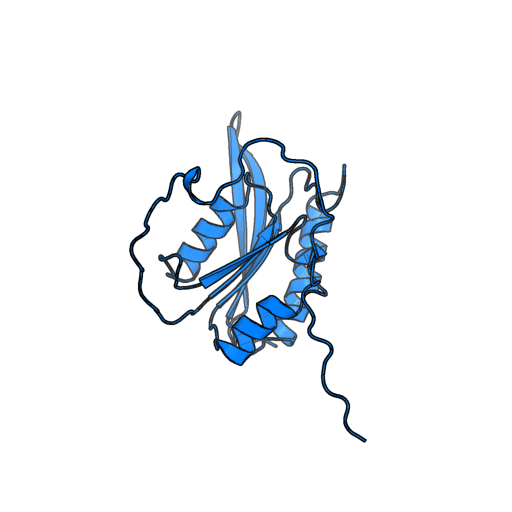 -2.902 1.00 95.31 166 LEU A C 1
ATOM 1317 O O . LEU A 1 166 ? -6.948 6.677 -2.590 1.00 95.31 166 LEU A O 1
ATOM 1321 N N . LYS A 1 167 ? -8.245 8.507 -2.369 1.00 96.06 167 LYS A N 1
ATOM 1322 C CA . LYS A 1 167 ? -9.075 8.012 -1.268 1.00 96.06 167 LYS A CA 1
ATOM 1323 C C . LYS A 1 167 ? -10.448 7.557 -1.762 1.00 96.06 167 LYS A C 1
ATOM 1325 O O . LYS A 1 167 ? -11.112 8.291 -2.493 1.00 96.06 167 LYS A O 1
ATOM 1330 N N . TYR A 1 168 ? -10.893 6.386 -1.311 1.00 93.44 168 TYR A N 1
ATOM 1331 C CA . TYR A 1 168 ? -12.279 5.931 -1.432 1.00 93.44 168 TYR A CA 1
ATOM 1332 C C . TYR A 1 168 ? -12.879 5.801 -0.037 1.00 93.44 168 TYR A C 1
ATOM 1334 O O . TYR A 1 168 ? -12.389 5.025 0.783 1.00 93.44 168 TYR A O 1
ATOM 1342 N N . GLU A 1 169 ? -13.936 6.562 0.231 1.00 89.56 169 GLU A N 1
ATOM 1343 C CA . GLU A 1 169 ? -14.644 6.487 1.507 1.00 89.56 169 GLU A CA 1
ATOM 1344 C C . GLU A 1 169 ? -15.412 5.168 1.639 1.00 89.56 169 GLU A C 1
ATOM 1346 O O . GLU A 1 169 ? -15.826 4.550 0.654 1.00 89.56 169 GLU A O 1
ATOM 1351 N N . LYS A 1 170 ? -15.642 4.760 2.885 1.00 82.44 170 LYS A N 1
ATOM 1352 C CA . LYS A 1 170 ? -16.474 3.605 3.219 1.00 82.44 170 LYS A CA 1
ATOM 1353 C C . LYS A 1 170 ? -17.817 3.632 2.478 1.00 82.44 170 LYS A C 1
ATOM 1355 O O . LYS A 1 170 ? -18.556 4.614 2.551 1.00 82.44 170 LYS A O 1
ATOM 1360 N N . GLY A 1 171 ? -18.168 2.515 1.839 1.00 74.19 171 GLY A N 1
ATOM 1361 C CA . GLY A 1 171 ? -19.425 2.368 1.100 1.00 74.19 171 GLY A CA 1
ATOM 1362 C C . GLY A 1 171 ? -19.444 3.013 -0.291 1.00 74.19 171 GLY A C 1
ATOM 1363 O O . GLY A 1 171 ? -20.526 3.181 -0.842 1.00 74.19 171 GLY A O 1
ATOM 1364 N N . ALA A 1 172 ? -18.288 3.367 -0.861 1.00 65.38 172 ALA A N 1
ATOM 1365 C CA . ALA A 1 172 ? -18.176 3.944 -2.206 1.00 65.38 172 ALA A CA 1
ATOM 1366 C C . ALA A 1 172 ? -18.247 2.925 -3.372 1.00 65.38 172 ALA A C 1
ATOM 1368 O O . ALA A 1 172 ? -17.951 3.305 -4.506 1.00 65.38 172 ALA A O 1
ATOM 1369 N N . ALA A 1 173 ? -18.603 1.662 -3.104 1.00 56.66 173 ALA A N 1
ATOM 1370 C CA . ALA A 1 173 ? -18.732 0.595 -4.106 1.00 56.66 173 ALA A CA 1
ATOM 1371 C C . ALA A 1 173 ? -20.111 0.587 -4.788 1.00 56.66 173 ALA A C 1
ATOM 1373 O O . ALA A 1 173 ? -21.127 0.757 -4.073 1.00 56.66 173 ALA A O 1
#

pLDDT: mean 85.71, std 18.08, range [36.31, 98.69]

Radius of gyration: 20.13 Å; chains: 1; bounding box: 50×59×44 Å

Secondary structure (DSSP, 8-state):
------------PPPS----S---GGGS----------PPP-EEEEEES-HHHHHHHHHHHHHHH---STTSEEEEEETTHHHHTTT--HHHHIIIIIS--SEEEEEEE-SS-TTT-TT--HHHHHHHHHHHHHHHHHHSTTSEEEEEEEEEEEETTEEEEEEEEEEE-TT--

Sequence (173 aa):
MSDQPSSQATNVNPPAERQSNAHNEENWSVLRCTDPGTPRVAGYLQLCADRRFHRCIQDQFEEDTELNSPEEYWIHADAGGTPKMECQRTAPDYCYYDKEVEWMGWSAHGNECGGFGPNVPDEVIQQALLVVSRRKVEEYPKATHLVYFATLSKEGDAEEAVVYCLKYEKGAA